Protein AF-A0A317UA06-F1 (afdb_monomer)

Mean predicted aligned error: 3.07 Å

Structure (mmCIF, N/CA/C/O backbone):
data_AF-A0A317UA06-F1
#
_entry.id   AF-A0A317UA06-F1
#
loop_
_atom_site.group_PDB
_atom_site.id
_atom_site.type_symbol
_atom_site.label_atom_id
_atom_site.label_alt_id
_atom_site.label_comp_id
_atom_site.label_asym_id
_atom_site.label_entity_id
_atom_site.label_seq_id
_atom_site.pdbx_PDB_ins_code
_atom_site.Cartn_x
_atom_site.Cartn_y
_atom_site.Cartn_z
_atom_site.occupancy
_atom_site.B_iso_or_equiv
_atom_site.auth_seq_id
_atom_site.auth_comp_id
_atom_site.auth_asym_id
_atom_site.auth_atom_id
_atom_site.pdbx_PDB_model_num
ATOM 1 N N . MET A 1 1 ? -3.083 9.592 5.251 1.00 94.88 1 MET A N 1
ATOM 2 C CA . MET A 1 1 ? -3.975 8.636 5.952 1.00 94.88 1 MET A CA 1
ATOM 3 C C . MET A 1 1 ? -3.256 8.038 7.152 1.00 94.88 1 MET A C 1
ATOM 5 O O . MET A 1 1 ? -2.045 7.870 7.099 1.00 94.88 1 MET A O 1
ATOM 9 N N . PHE A 1 2 ? -3.975 7.723 8.233 1.00 95.00 2 PHE A N 1
ATOM 10 C CA . PHE A 1 2 ? -3.375 7.242 9.485 1.00 95.00 2 PHE A CA 1
ATOM 11 C C . PHE A 1 2 ? -3.916 5.871 9.883 1.00 95.00 2 PHE A C 1
ATOM 13 O O . PHE A 1 2 ? -5.090 5.574 9.665 1.00 95.00 2 PHE A O 1
ATOM 20 N N . ARG A 1 3 ? -3.077 5.068 10.537 1.00 93.69 3 ARG A N 1
ATOM 21 C CA . ARG A 1 3 ? -3.501 3.879 11.287 1.00 93.69 3 ARG A CA 1
ATOM 22 C C . ARG A 1 3 ? -2.820 3.831 12.649 1.00 93.69 3 ARG A C 1
ATOM 24 O O . ARG A 1 3 ? -1.817 4.501 12.870 1.00 93.69 3 ARG A O 1
ATOM 31 N N . ILE A 1 4 ? -3.352 3.013 13.552 1.00 93.31 4 ILE A N 1
ATOM 32 C CA . ILE A 1 4 ? -2.720 2.745 14.846 1.00 93.31 4 ILE A CA 1
ATOM 33 C C . ILE A 1 4 ? -1.979 1.415 14.773 1.00 93.31 4 ILE A C 1
ATOM 35 O O . ILE A 1 4 ? -2.587 0.387 14.478 1.00 93.31 4 ILE A O 1
ATOM 39 N N . ARG A 1 5 ? -0.686 1.437 15.093 1.00 89.75 5 ARG A N 1
ATOM 40 C CA . ARG A 1 5 ? 0.157 0.250 15.250 1.00 89.75 5 ARG A CA 1
ATOM 41 C C . ARG A 1 5 ? 0.549 0.076 16.715 1.00 89.75 5 ARG A C 1
ATOM 43 O O . ARG A 1 5 ? 0.773 1.059 17.425 1.00 89.75 5 ARG A O 1
ATOM 50 N N . LYS A 1 6 ? 0.654 -1.172 17.175 1.00 89.31 6 LYS A N 1
ATOM 51 C CA . LYS A 1 6 ? 1.167 -1.495 18.513 1.00 89.31 6 LYS A CA 1
ATOM 52 C C . LYS A 1 6 ? 2.664 -1.782 18.453 1.00 89.31 6 LYS A C 1
ATOM 54 O O . LYS A 1 6 ? 3.082 -2.744 17.827 1.00 89.31 6 LYS A O 1
ATOM 59 N N . VAL A 1 7 ? 3.463 -0.995 19.169 1.00 86.12 7 VAL A N 1
ATOM 60 C CA . VAL A 1 7 ? 4.913 -1.200 19.315 1.00 86.12 7 VAL A CA 1
ATOM 61 C C . VAL A 1 7 ? 5.255 -1.176 20.799 1.00 86.12 7 VAL A C 1
ATOM 63 O O . VAL A 1 7 ? 4.923 -0.221 21.496 1.00 86.12 7 VAL A O 1
ATOM 66 N N . ASN A 1 8 ? 5.889 -2.233 21.318 1.00 87.50 8 ASN A N 1
ATOM 67 C CA . ASN A 1 8 ? 6.291 -2.332 22.732 1.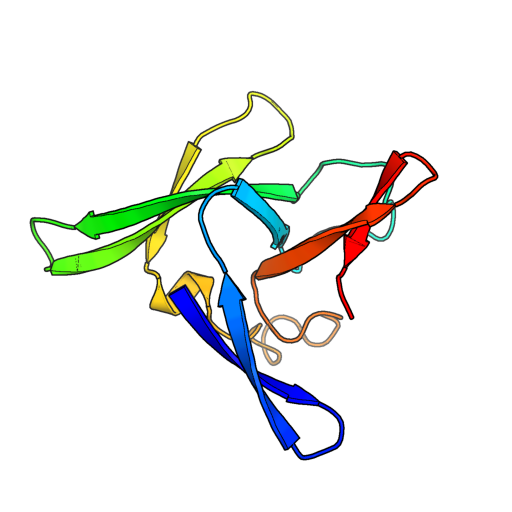00 87.50 8 ASN A CA 1
ATOM 68 C C . ASN A 1 8 ? 5.164 -1.973 23.726 1.00 87.50 8 ASN A C 1
ATOM 70 O O . ASN A 1 8 ? 5.367 -1.215 24.675 1.00 87.50 8 ASN A O 1
ATOM 74 N N . LYS A 1 9 ? 3.953 -2.507 23.489 1.00 88.25 9 LYS A N 1
ATOM 75 C CA . LYS A 1 9 ? 2.714 -2.242 24.258 1.00 88.25 9 LYS A C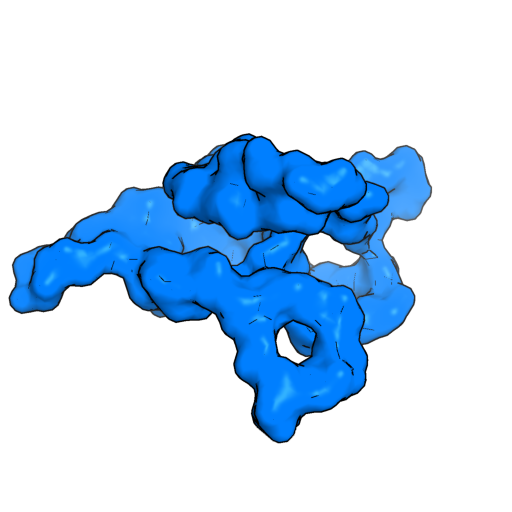A 1
ATOM 76 C C . LYS A 1 9 ? 2.201 -0.791 24.209 1.00 88.25 9 LYS A C 1
ATOM 78 O O . LYS A 1 9 ? 1.268 -0.462 24.936 1.00 88.25 9 LYS A O 1
ATOM 83 N N . LYS A 1 10 ? 2.756 0.064 23.349 1.00 90.44 10 LYS A N 1
ATOM 84 C CA . LYS A 1 10 ? 2.272 1.427 23.093 1.00 90.44 10 LYS A CA 1
ATOM 85 C C . LYS A 1 10 ? 1.572 1.500 21.740 1.00 90.44 10 LYS A C 1
ATOM 87 O O . LYS A 1 10 ? 1.980 0.836 20.792 1.00 90.44 10 LYS A O 1
ATOM 92 N N . ASN A 1 11 ? 0.536 2.329 21.659 1.00 93.31 11 ASN A N 1
ATOM 93 C CA . ASN A 1 11 ? -0.124 2.665 20.402 1.00 93.31 11 ASN A CA 1
ATOM 94 C C . ASN A 1 11 ? 0.608 3.845 19.761 1.00 93.31 11 ASN A C 1
ATOM 96 O O . ASN A 1 11 ? 0.782 4.880 20.404 1.00 93.31 11 ASN A O 1
ATOM 100 N N . ILE A 1 12 ? 1.017 3.687 18.508 1.00 92.69 12 ILE A N 1
ATOM 101 C CA . ILE A 1 12 ? 1.666 4.728 17.714 1.00 92.69 12 ILE A CA 1
ATOM 102 C C . ILE A 1 12 ? 0.784 5.002 16.499 1.00 92.69 12 ILE A C 1
ATOM 104 O O . ILE A 1 12 ? 0.300 4.067 15.858 1.00 92.69 12 ILE A O 1
ATOM 108 N N . ALA A 1 13 ? 0.559 6.281 16.204 1.00 94.06 13 ALA A N 1
ATOM 109 C CA . ALA A 1 13 ? -0.067 6.690 14.958 1.00 94.06 13 ALA A CA 1
ATOM 110 C C . ALA A 1 13 ? 0.975 6.626 13.837 1.00 94.06 13 ALA A C 1
ATOM 112 O O . ALA A 1 13 ? 1.982 7.329 13.877 1.00 94.06 13 ALA A O 1
ATOM 113 N N . GLU A 1 14 ? 0.734 5.767 12.856 1.00 94.31 14 GLU A N 1
ATOM 114 C CA . GLU A 1 14 ? 1.537 5.660 11.644 1.00 94.31 14 GLU A CA 1
ATOM 115 C C . GLU A 1 14 ? 0.829 6.421 10.524 1.00 94.31 14 GLU A C 1
ATOM 117 O O . GLU A 1 14 ? -0.331 6.140 10.208 1.00 94.31 14 GLU A O 1
ATOM 122 N N . GLU A 1 15 ? 1.526 7.392 9.942 1.00 96.00 15 GLU A N 1
ATOM 123 C CA . GLU A 1 15 ? 1.072 8.118 8.761 1.00 96.00 15 GLU A CA 1
ATOM 124 C C . GLU A 1 15 ? 1.567 7.414 7.494 1.00 96.00 15 GLU A C 1
ATOM 126 O O . GLU A 1 15 ? 2.753 7.113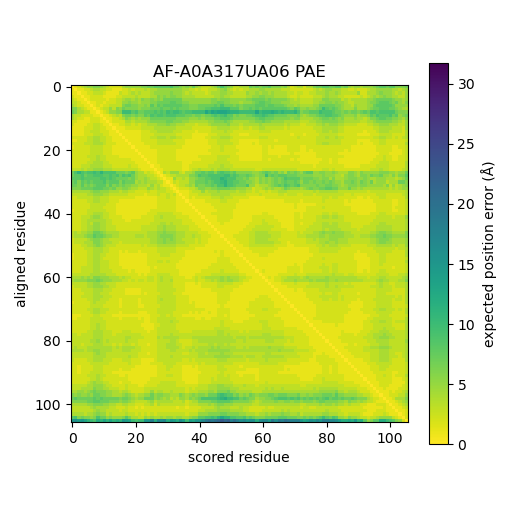 7.370 1.00 96.00 15 GLU A O 1
ATOM 131 N N . ILE A 1 16 ? 0.657 7.200 6.545 1.00 97.00 16 ILE A N 1
ATOM 132 C CA . ILE A 1 16 ? 0.966 6.827 5.164 1.00 97.00 16 ILE A CA 1
ATOM 133 C C . ILE A 1 16 ? 0.471 7.959 4.262 1.00 97.00 16 ILE A C 1
ATOM 135 O O . ILE A 1 16 ? -0.682 8.388 4.377 1.00 97.00 16 ILE A O 1
ATOM 139 N N . LYS A 1 17 ? 1.319 8.447 3.360 1.00 97.12 17 LYS A N 1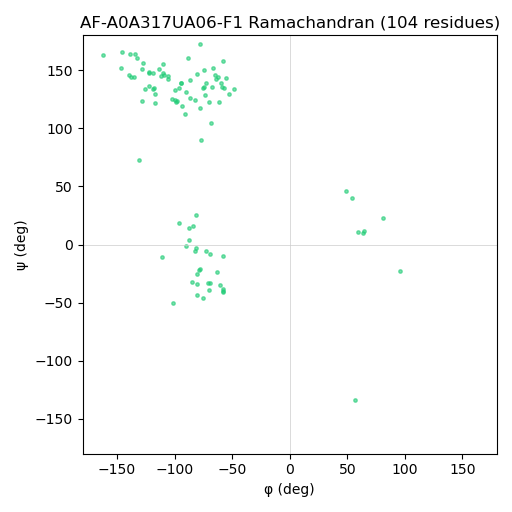
ATOM 140 C CA . LYS A 1 17 ? 1.040 9.619 2.521 1.00 97.12 17 LYS A CA 1
ATOM 141 C C . LYS A 1 17 ? 1.516 9.432 1.077 1.00 97.12 17 LYS A C 1
ATOM 143 O O . LYS A 1 17 ? 2.308 8.531 0.798 1.00 97.12 17 LYS A O 1
ATOM 148 N N . PRO A 1 18 ? 1.043 10.271 0.136 1.00 98.50 18 PRO A N 1
ATOM 149 C CA . PRO A 1 18 ? 1.559 10.289 -1.228 1.00 98.50 18 PRO A CA 1
ATOM 150 C C . PRO A 1 18 ? 3.088 10.341 -1.282 1.00 98.50 18 PRO A C 1
ATOM 152 O O . PRO A 1 18 ? 3.717 11.136 -0.586 1.00 98.50 18 PRO A O 1
ATOM 155 N N . GLY A 1 19 ? 3.678 9.499 -2.129 1.00 98.06 19 GLY A N 1
ATOM 156 C CA . GLY A 1 19 ? 5.124 9.337 -2.258 1.00 98.06 19 GLY A CA 1
ATOM 157 C C . GLY A 1 19 ? 5.713 8.184 -1.446 1.00 98.06 19 GLY A C 1
ATOM 158 O O . GLY A 1 19 ? 6.756 7.678 -1.852 1.00 98.06 19 GLY A O 1
ATOM 159 N N . ASP A 1 20 ? 5.046 7.724 -0.384 1.00 98.12 20 ASP A N 1
ATOM 160 C CA . ASP A 1 20 ? 5.521 6.573 0.385 1.00 98.12 20 ASP A CA 1
ATOM 161 C C . ASP A 1 20 ? 5.554 5.308 -0.479 1.00 98.12 20 ASP A C 1
ATOM 163 O O . ASP A 1 20 ? 4.675 5.078 -1.321 1.00 98.12 20 ASP A O 1
ATOM 167 N N . ILE A 1 21 ? 6.559 4.469 -0.232 1.00 98.12 21 ILE A N 1
ATOM 168 C CA . ILE A 1 21 ? 6.623 3.115 -0.775 1.00 98.12 21 ILE A CA 1
ATOM 169 C C . ILE A 1 21 ? 6.092 2.151 0.273 1.00 98.12 21 ILE A C 1
ATOM 171 O O . ILE A 1 21 ? 6.444 2.233 1.448 1.00 98.12 21 ILE A O 1
ATOM 175 N N . VAL A 1 22 ? 5.243 1.227 -0.159 1.00 98.06 22 VAL A N 1
ATOM 176 C CA . VAL A 1 22 ? 4.690 0.168 0.677 1.00 98.06 22 VAL A CA 1
ATOM 177 C C . VAL A 1 22 ? 4.885 -1.187 0.015 1.00 98.06 22 VAL A C 1
ATOM 179 O O . VAL A 1 22 ? 4.866 -1.308 -1.210 1.00 98.06 22 VAL A O 1
ATOM 182 N N . GLN A 1 23 ? 4.999 -2.225 0.829 1.00 97.88 23 GLN A N 1
ATOM 183 C CA . GLN A 1 23 ? 4.962 -3.611 0.381 1.00 97.88 23 GLN A CA 1
ATOM 184 C C . GLN A 1 23 ? 3.636 -4.264 0.751 1.00 97.88 23 GLN A C 1
ATOM 186 O O . GLN A 1 23 ? 3.091 -4.040 1.835 1.00 97.88 23 GLN A O 1
ATOM 191 N N . HIS A 1 24 ? 3.125 -5.106 -0.140 1.00 97.69 24 HIS A N 1
ATOM 192 C CA . HIS A 1 24 ? 2.007 -5.983 0.176 1.00 97.69 24 HIS A CA 1
ATOM 193 C C . HIS A 1 24 ? 2.495 -7.229 0.931 1.00 97.69 24 HIS A C 1
ATOM 195 O O . HIS A 1 24 ? 3.544 -7.769 0.599 1.00 97.69 24 HIS A O 1
ATOM 201 N N . PHE A 1 25 ? 1.691 -7.770 1.854 1.00 96.38 25 PHE A N 1
ATOM 202 C CA . PHE A 1 25 ? 2.057 -8.925 2.702 1.00 96.38 25 PHE A CA 1
ATOM 203 C C . PHE A 1 25 ? 2.446 -10.221 1.971 1.00 96.38 25 PHE A C 1
ATOM 205 O O . PHE A 1 25 ? 2.898 -11.170 2.604 1.00 96.38 25 PHE A O 1
ATOM 212 N N . LYS A 1 26 ? 2.235 -10.277 0.652 1.00 95.12 26 LYS A N 1
ATOM 213 C CA . LYS A 1 26 ? 2.640 -11.391 -0.219 1.00 95.12 26 LYS A CA 1
ATOM 214 C C . LYS A 1 26 ? 4.040 -11.224 -0.813 1.00 95.12 26 LYS A C 1
ATOM 216 O O . LYS A 1 26 ? 4.455 -12.090 -1.576 1.00 95.12 26 LYS A O 1
ATOM 221 N N . ARG A 1 27 ? 4.738 -10.123 -0.519 1.00 94.50 27 ARG A N 1
ATOM 222 C CA . ARG A 1 27 ? 6.111 -9.921 -0.975 1.00 94.50 27 ARG A CA 1
ATOM 223 C C . ARG A 1 27 ? 6.994 -11.057 -0.460 1.00 94.50 27 ARG A C 1
ATOM 225 O O . ARG A 1 27 ? 6.863 -11.479 0.688 1.00 94.50 27 ARG A O 1
ATOM 232 N N . THR A 1 28 ? 7.840 -11.574 -1.340 1.00 87.12 28 THR A N 1
ATOM 233 C CA . THR A 1 28 ? 8.761 -12.670 -1.036 1.00 87.12 28 THR A CA 1
ATOM 234 C C . THR A 1 28 ? 9.971 -12.158 -0.254 1.00 87.12 28 THR A C 1
ATOM 236 O O . THR A 1 28 ? 10.160 -10.953 -0.096 1.00 87.12 28 THR A O 1
ATOM 239 N N . ASP A 1 29 ? 10.813 -13.076 0.225 1.00 85.44 29 ASP A N 1
ATOM 240 C CA . ASP A 1 29 ? 12.048 -12.731 0.940 1.00 85.44 29 ASP A CA 1
ATOM 241 C C . ASP A 1 29 ? 13.154 -12.178 0.014 1.00 85.44 29 ASP A C 1
ATOM 243 O O . ASP A 1 29 ? 14.184 -11.701 0.496 1.00 85.44 29 ASP A O 1
ATOM 247 N N . ASP A 1 30 ? 12.941 -12.179 -1.308 1.00 87.44 30 ASP A N 1
ATOM 248 C CA . ASP A 1 30 ? 13.837 -11.513 -2.250 1.00 87.44 30 ASP A CA 1
ATOM 249 C C . ASP A 1 30 ? 13.605 -9.995 -2.244 1.00 87.44 30 ASP A C 1
ATOM 251 O O . ASP A 1 30 ? 12.818 -9.436 -3.010 1.00 87.44 30 ASP A O 1
ATOM 255 N N . MET A 1 31 ? 14.337 -9.308 -1.369 1.00 85.12 31 MET A N 1
ATOM 256 C CA . MET A 1 31 ? 14.268 -7.852 -1.225 1.00 85.12 31 MET A CA 1
ATOM 257 C C . MET A 1 31 ? 14.854 -7.081 -2.420 1.00 85.12 31 MET A C 1
ATOM 259 O O . MET A 1 31 ? 14.720 -5.856 -2.451 1.00 85.12 31 MET A O 1
ATOM 263 N N . GLN A 1 32 ? 15.500 -7.756 -3.382 1.00 84.00 32 GLN A N 1
ATOM 264 C CA . GLN A 1 32 ? 15.934 -7.127 -4.636 1.00 84.00 32 GLN A CA 1
ATOM 265 C C . GLN A 1 32 ? 14.783 -7.015 -5.638 1.00 84.00 32 GLN A C 1
ATOM 267 O O . GLN A 1 32 ? 14.794 -6.126 -6.488 1.00 84.00 32 GLN A O 1
ATOM 272 N N . ALA A 1 33 ? 13.772 -7.880 -5.529 1.00 89.56 33 ALA A N 1
ATOM 273 C CA . ALA A 1 33 ? 12.605 -7.817 -6.385 1.00 89.56 33 ALA A CA 1
ATOM 274 C C . ALA A 1 33 ? 11.679 -6.660 -5.974 1.00 89.56 33 ALA A C 1
ATOM 276 O O . ALA A 1 33 ? 11.327 -6.476 -4.801 1.00 89.56 33 ALA A O 1
ATOM 277 N N . ASN A 1 34 ? 11.222 -5.915 -6.984 1.00 93.44 34 ASN A N 1
ATOM 278 C CA . ASN A 1 34 ? 10.173 -4.909 -6.819 1.00 93.44 34 ASN A CA 1
ATOM 279 C C . ASN A 1 34 ? 8.762 -5.512 -6.818 1.00 93.44 34 ASN A C 1
ATOM 281 O O . ASN A 1 34 ? 7.783 -4.781 -6.667 1.00 93.44 34 ASN A O 1
ATOM 285 N N . GLU A 1 35 ? 8.625 -6.824 -7.022 1.00 96.19 35 GLU A N 1
ATOM 286 C CA . GLU A 1 35 ? 7.320 -7.477 -7.000 1.00 96.19 35 GLU A CA 1
ATOM 287 C C . GLU A 1 35 ? 6.626 -7.219 -5.655 1.00 96.19 35 GLU A C 1
ATOM 289 O O . GLU A 1 35 ? 7.244 -7.286 -4.592 1.00 96.19 35 GLU A O 1
ATOM 294 N N . TYR A 1 36 ? 5.337 -6.877 -5.706 1.00 97.31 36 TYR A N 1
ATOM 295 C CA . TYR A 1 36 ? 4.534 -6.474 -4.548 1.00 97.31 36 TYR A CA 1
ATOM 296 C C . TYR A 1 36 ? 4.959 -5.172 -3.846 1.00 97.31 36 TYR A C 1
ATOM 298 O O . TYR A 1 36 ? 4.404 -4.867 -2.785 1.00 97.31 36 TYR A O 1
ATOM 306 N N . LEU A 1 37 ? 5.856 -4.376 -4.436 1.00 97.94 37 LEU A N 1
ATOM 307 C CA . LEU A 1 37 ? 6.071 -2.984 -4.042 1.00 97.94 37 LEU A CA 1
ATOM 308 C C . LEU A 1 37 ? 5.120 -2.048 -4.774 1.00 97.94 37 LEU A C 1
ATOM 310 O O . LEU A 1 37 ? 4.849 -2.198 -5.970 1.00 97.94 37 LEU A O 1
ATOM 314 N N . TYR A 1 38 ? 4.653 -1.044 -4.044 1.00 98.56 38 TYR A N 1
ATOM 315 C CA . TYR A 1 38 ? 3.750 -0.035 -4.556 1.00 98.56 38 TYR A CA 1
ATOM 316 C C . TYR A 1 38 ? 4.109 1.349 -4.032 1.00 98.56 38 TYR A C 1
ATOM 318 O O . TYR A 1 38 ? 4.495 1.506 -2.877 1.00 98.56 38 TYR A O 1
ATOM 326 N N . ARG A 1 39 ? 3.901 2.367 -4.865 1.00 98.62 39 ARG A N 1
ATOM 327 C CA . ARG A 1 39 ? 3.990 3.777 -4.488 1.00 98.62 39 ARG A CA 1
ATOM 328 C C . ARG A 1 39 ? 2.599 4.342 -4.235 1.00 98.62 39 ARG A C 1
ATOM 330 O O . ARG A 1 39 ? 1.710 4.179 -5.071 1.00 98.62 39 ARG A O 1
ATOM 337 N N . ILE A 1 40 ? 2.412 5.061 -3.133 1.00 98.69 40 ILE A N 1
ATOM 338 C CA . ILE A 1 40 ? 1.174 5.806 -2.882 1.00 98.69 40 ILE A CA 1
ATOM 339 C C . ILE A 1 40 ? 1.136 7.041 -3.777 1.00 98.69 40 ILE A C 1
ATOM 341 O O . ILE A 1 40 ? 2.080 7.832 -3.799 1.00 98.69 40 ILE A O 1
ATOM 345 N N . ILE A 1 41 ? 0.035 7.217 -4.504 1.00 98.75 41 ILE A N 1
ATOM 346 C CA . ILE A 1 41 ? -0.164 8.349 -5.412 1.00 98.75 41 ILE A CA 1
ATOM 347 C C . ILE A 1 41 ? -1.069 9.394 -4.769 1.00 98.75 41 ILE A C 1
ATOM 349 O O . ILE A 1 41 ? -0.713 10.568 -4.739 1.00 98.75 41 ILE A O 1
ATOM 353 N N . ALA A 1 42 ? -2.226 8.981 -4.249 1.00 98.44 42 ALA A N 1
ATOM 354 C CA . ALA A 1 42 ? -3.208 9.898 -3.682 1.00 98.44 42 ALA A CA 1
ATOM 355 C C . ALA A 1 42 ? -4.217 9.189 -2.773 1.00 98.44 42 ALA A C 1
ATOM 357 O O . ALA A 1 42 ? -4.416 7.975 -2.845 1.00 98.44 42 ALA A O 1
ATOM 358 N N . GLU A 1 43 ? -4.908 9.989 -1.969 1.00 98.19 43 GLU A N 1
ATOM 359 C CA . GLU A 1 43 ? -6.196 9.633 -1.380 1.00 98.19 43 GLU A CA 1
ATOM 360 C C . GLU A 1 43 ? -7.302 10.187 -2.283 1.00 98.19 43 GLU A C 1
ATOM 362 O O . GLU A 1 43 ? -7.195 11.300 -2.797 1.00 98.19 43 GLU A O 1
ATOM 367 N N . ALA A 1 44 ? -8.359 9.412 -2.491 1.00 98.00 44 ALA A N 1
ATOM 368 C CA . ALA A 1 44 ? -9.497 9.805 -3.311 1.00 98.00 44 ALA A CA 1
ATOM 369 C C . ALA A 1 44 ? -10.807 9.507 -2.580 1.00 98.00 44 ALA A C 1
ATOM 371 O O . ALA A 1 44 ? -10.848 8.696 -1.656 1.00 98.00 44 ALA A O 1
ATOM 372 N N . LYS A 1 45 ? -11.892 10.152 -3.005 1.00 98.19 45 LYS A N 1
ATOM 373 C CA . LYS A 1 45 ? -13.247 9.848 -2.543 1.00 98.19 45 LYS A CA 1
ATOM 374 C C . LYS A 1 45 ? -14.061 9.359 -3.732 1.00 98.19 45 LYS A C 1
ATOM 376 O O . LYS A 1 45 ? -14.169 10.069 -4.727 1.00 98.19 45 LYS A O 1
ATOM 381 N N . HIS A 1 46 ? -14.599 8.151 -3.631 1.00 97.94 46 HIS A N 1
ATOM 382 C CA . HIS A 1 46 ? -15.450 7.570 -4.658 1.00 97.94 46 HIS A CA 1
ATOM 383 C C . HIS A 1 46 ? -16.788 8.315 -4.686 1.00 97.94 46 HIS A C 1
ATOM 385 O O . HIS A 1 46 ? -17.462 8.418 -3.661 1.00 97.94 46 HIS A O 1
ATOM 391 N N . THR A 1 47 ? -17.162 8.885 -5.827 1.00 97.31 47 THR A N 1
ATOM 392 C CA . THR A 1 47 ? -18.283 9.832 -5.930 1.00 97.31 47 THR A CA 1
ATOM 393 C C . THR A 1 47 ? -19.647 9.183 -5.707 1.00 97.31 47 THR A C 1
ATOM 395 O O . THR A 1 47 ? -20.533 9.792 -5.117 1.00 97.31 47 THR A O 1
ATOM 398 N N . GLU A 1 48 ? -19.799 7.928 -6.111 1.00 97.44 48 GLU A N 1
ATOM 399 C CA . GLU A 1 48 ? -21.059 7.192 -6.111 1.00 97.44 48 GLU A CA 1
ATOM 400 C C . GLU A 1 48 ? -21.342 6.549 -4.750 1.00 97.44 48 GLU A C 1
ATOM 402 O O . GLU A 1 48 ? -22.495 6.431 -4.346 1.00 97.44 48 GLU A O 1
ATOM 407 N N . THR A 1 49 ? -20.294 6.150 -4.023 1.00 97.50 49 THR A N 1
ATOM 408 C CA . THR A 1 49 ? -20.416 5.447 -2.727 1.00 97.50 49 THR A CA 1
ATOM 409 C C . THR A 1 49 ? -19.970 6.296 -1.542 1.00 97.50 49 THR A C 1
ATOM 411 O O . THR A 1 49 ? -20.218 5.930 -0.398 1.00 97.50 49 THR A O 1
ATOM 414 N N . ASN A 1 50 ? -19.328 7.440 -1.793 1.00 96.88 50 ASN A N 1
ATOM 415 C CA . ASN A 1 50 ? -18.644 8.271 -0.802 1.00 96.88 50 ASN A CA 1
ATOM 416 C C . ASN A 1 50 ? -17.502 7.574 -0.041 1.00 96.88 50 ASN A C 1
ATOM 418 O O . ASN A 1 50 ? -16.989 8.143 0.925 1.00 96.88 50 ASN A O 1
ATOM 422 N N . GLU A 1 51 ? -17.070 6.387 -0.470 1.00 97.94 51 GLU A N 1
ATOM 423 C CA . GLU A 1 51 ? -15.983 5.656 0.177 1.00 97.94 51 GLU A CA 1
ATOM 424 C C . GLU A 1 51 ? -14.626 6.308 -0.096 1.00 97.94 51 GLU A C 1
ATOM 426 O O . GLU A 1 51 ? -14.322 6.736 -1.212 1.00 97.94 51 GLU A O 1
ATOM 431 N N . TYR A 1 52 ? -13.780 6.359 0.930 1.00 98.19 52 TYR A N 1
ATOM 432 C CA . TYR A 1 52 ? -12.392 6.768 0.760 1.00 98.19 52 TYR A CA 1
ATOM 433 C C . TYR A 1 52 ? -11.590 5.653 0.099 1.00 98.19 52 TYR A C 1
ATOM 435 O O . TYR A 1 52 ? -11.668 4.487 0.491 1.00 98.19 52 TYR A O 1
ATOM 443 N N . MET A 1 53 ? -10.777 6.033 -0.876 1.00 98.50 53 MET A N 1
ATOM 444 C CA . MET A 1 53 ? -9.953 5.156 -1.690 1.00 98.50 53 MET A CA 1
ATOM 445 C C . MET A 1 53 ? -8.489 5.563 -1.565 1.00 98.50 53 MET A C 1
ATOM 447 O O . MET A 1 53 ? -8.158 6.742 -1.439 1.00 98.50 53 MET A O 1
ATOM 451 N N . VAL A 1 54 ? -7.605 4.579 -1.658 1.00 98.69 54 VAL A N 1
ATOM 452 C CA . VAL A 1 54 ? -6.172 4.787 -1.851 1.00 98.69 54 VAL A CA 1
ATOM 453 C C . VAL A 1 54 ? -5.863 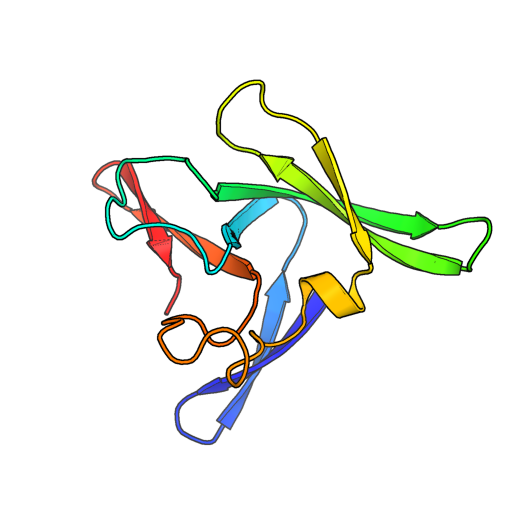4.521 -3.311 1.00 98.69 54 VAL A C 1
ATOM 455 O O . VAL A 1 54 ? -6.175 3.440 -3.813 1.00 98.69 54 VAL A O 1
ATOM 458 N N . VAL A 1 55 ? -5.244 5.494 -3.974 1.00 98.75 55 VAL A N 1
ATOM 459 C CA . VAL A 1 55 ? -4.701 5.357 -5.325 1.00 98.75 55 VAL A CA 1
ATOM 460 C C . VAL A 1 55 ? -3.209 5.083 -5.206 1.00 98.75 55 VAL A C 1
ATOM 462 O O . VAL A 1 55 ? -2.476 5.850 -4.576 1.00 98.75 55 VAL A O 1
ATOM 465 N N . TYR A 1 56 ? -2.752 3.979 -5.786 1.00 98.75 56 TYR A N 1
ATOM 466 C CA . TYR A 1 56 ? -1.378 3.503 -5.655 1.00 98.75 56 TYR A CA 1
ATOM 467 C C . TYR A 1 56 ? -0.914 2.807 -6.936 1.00 98.75 56 TYR A C 1
ATOM 469 O O . TYR A 1 56 ? -1.723 2.265 -7.685 1.00 98.75 56 TYR A O 1
ATOM 477 N N . GLN A 1 57 ? 0.387 2.828 -7.200 1.00 98.81 57 GLN A N 1
ATOM 478 C CA . GLN A 1 57 ? 0.989 2.321 -8.431 1.00 98.81 57 GLN A CA 1
ATOM 479 C C . GLN A 1 57 ? 1.935 1.165 -8.126 1.00 98.81 57 GLN A C 1
ATOM 481 O O . GLN A 1 57 ? 2.732 1.271 -7.198 1.00 98.81 57 GLN A O 1
ATOM 486 N N . ALA A 1 58 ? 1.870 0.074 -8.891 1.00 98.44 58 ALA A N 1
ATOM 487 C CA . ALA A 1 58 ? 2.869 -0.990 -8.803 1.00 98.44 58 ALA A CA 1
ATOM 488 C C . ALA A 1 58 ? 4.252 -0.475 -9.218 1.00 98.44 58 ALA A C 1
ATOM 490 O O . ALA A 1 58 ? 4.373 0.299 -10.161 1.00 98.44 58 ALA A O 1
ATOM 491 N N . MET A 1 59 ? 5.304 -0.938 -8.545 1.00 97.69 59 MET A N 1
ATOM 492 C CA . MET A 1 59 ? 6.700 -0.636 -8.900 1.00 97.69 59 MET A CA 1
ATOM 493 C C . MET A 1 59 ? 7.350 -1.734 -9.756 1.00 97.69 59 MET A C 1
ATOM 495 O O . MET A 1 59 ? 8.574 -1.850 -9.821 1.00 97.69 59 MET A O 1
ATOM 499 N N . TYR A 1 60 ? 6.524 -2.571 -10.376 1.00 96.25 60 TYR A N 1
ATOM 500 C CA . TYR A 1 60 ? 6.917 -3.747 -11.138 1.00 96.25 60 TYR A CA 1
ATOM 501 C C . TYR A 1 60 ? 5.960 -3.958 -12.316 1.00 96.25 60 TYR A C 1
ATOM 503 O O . TYR A 1 60 ? 4.874 -3.369 -12.360 1.00 96.25 60 TYR A O 1
ATOM 511 N N . GLY A 1 61 ? 6.360 -4.814 -13.261 1.00 95.81 61 GLY A N 1
ATOM 512 C CA . GLY A 1 61 ? 5.614 -5.029 -14.502 1.00 95.81 61 GLY A CA 1
ATOM 513 C C . GLY A 1 61 ? 5.423 -3.716 -15.267 1.00 95.81 61 GLY A C 1
ATOM 514 O O . GLY A 1 61 ? 6.353 -2.919 -15.365 1.00 95.81 61 GLY A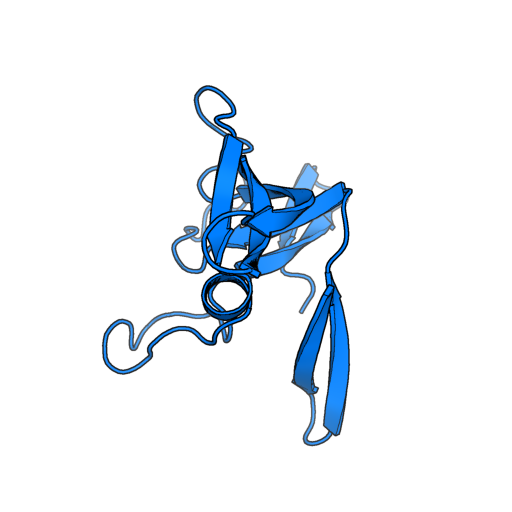 O 1
ATOM 515 N N . ASP A 1 62 ? 4.200 -3.465 -15.734 1.00 97.81 62 ASP A N 1
ATOM 516 C CA . ASP A 1 62 ? 3.845 -2.276 -16.524 1.00 97.81 62 ASP A CA 1
ATOM 517 C C . ASP A 1 62 ? 3.527 -1.030 -15.672 1.00 97.81 62 ASP A C 1
ATOM 519 O O . ASP A 1 62 ? 2.921 -0.077 -16.157 1.00 97.81 62 ASP A O 1
ATOM 523 N N . PHE A 1 63 ? 3.895 -1.024 -14.383 1.00 97.38 63 PHE A N 1
ATOM 524 C CA . PHE A 1 63 ? 3.645 0.093 -13.458 1.00 97.38 63 PHE A CA 1
ATOM 525 C C . PHE A 1 63 ? 2.168 0.519 -13.390 1.00 97.38 63 PHE A C 1
ATOM 527 O O . PHE A 1 63 ? 1.828 1.705 -13.327 1.00 97.38 63 PHE A O 1
ATOM 534 N N . GLN A 1 64 ? 1.273 -0.470 -13.399 1.00 98.50 64 GLN A N 1
ATOM 535 C CA . GLN A 1 64 ? -0.170 -0.262 -13.355 1.00 98.50 64 GLN A CA 1
ATOM 536 C C . GLN A 1 64 ? -0.600 0.492 -12.085 1.00 98.50 64 GLN A C 1
ATOM 538 O O . GLN A 1 64 ? -0.137 0.203 -10.977 1.00 98.50 64 GLN A O 1
ATOM 543 N N . THR A 1 65 ? -1.542 1.421 -12.248 1.00 98.69 65 THR A N 1
ATOM 544 C CA . THR A 1 65 ? -2.186 2.148 -11.145 1.00 98.69 65 THR A CA 1
ATOM 545 C C . THR A 1 65 ? -3.493 1.475 -10.741 1.00 98.69 65 THR A C 1
ATOM 547 O O . THR A 1 65 ? -4.280 1.057 -11.593 1.00 98.69 65 THR A O 1
ATOM 550 N N . TYR A 1 66 ? -3.730 1.409 -9.434 1.00 98.69 66 TYR A N 1
ATOM 551 C CA . TYR A 1 66 ? -4.884 0.785 -8.800 1.00 98.69 66 TYR A CA 1
ATOM 552 C C . TYR A 1 66 ? -5.568 1.751 -7.834 1.00 98.69 66 TYR A C 1
ATOM 554 O O . TYR A 1 66 ? -4.939 2.655 -7.280 1.00 98.69 66 TYR A O 1
ATOM 562 N N . ALA A 1 67 ? -6.851 1.505 -7.583 1.00 98.44 67 ALA A N 1
ATOM 563 C CA . ALA A 1 67 ? -7.610 2.122 -6.505 1.00 98.44 67 ALA A CA 1
ATOM 564 C C . ALA A 1 67 ? -8.183 1.025 -5.601 1.00 98.44 67 ALA A C 1
ATOM 566 O O . ALA A 1 67 ? -8.693 0.015 -6.088 1.00 98.44 67 ALA A O 1
ATOM 567 N N . ARG A 1 68 ? -8.099 1.204 -4.280 1.00 98.31 68 ARG A N 1
ATOM 568 C CA . ARG A 1 68 ? -8.632 0.250 -3.293 1.00 98.31 68 ARG A CA 1
ATOM 569 C C . ARG A 1 68 ? -9.332 0.990 -2.155 1.00 98.31 68 ARG A C 1
ATOM 571 O O . ARG A 1 68 ? -8.807 2.022 -1.739 1.00 98.31 68 ARG A O 1
ATOM 578 N N . PRO A 1 69 ? -10.438 0.461 -1.595 1.00 98.38 69 PRO A N 1
ATOM 579 C CA . PRO A 1 69 ? -11.054 1.039 -0.405 1.00 98.38 69 PRO A CA 1
ATOM 580 C C . PRO A 1 69 ? -10.035 1.213 0.720 1.00 98.38 69 PRO A C 1
ATOM 582 O O . PRO A 1 69 ? -9.315 0.272 1.068 1.00 98.38 69 PRO A O 1
ATOM 585 N N . MET A 1 70 ? -9.978 2.410 1.302 1.00 98.31 70 MET A N 1
ATOM 586 C CA . MET A 1 70 ? -8.990 2.785 2.314 1.00 98.31 70 MET A CA 1
ATOM 587 C C . MET A 1 70 ? -9.050 1.863 3.532 1.00 98.31 70 MET A C 1
ATOM 589 O O . MET A 1 70 ? -8.012 1.403 4.003 1.00 98.31 70 MET A O 1
ATOM 593 N N . ALA A 1 71 ? -10.254 1.499 3.980 1.00 97.00 71 ALA A N 1
ATOM 594 C CA . ALA A 1 71 ? -10.442 0.551 5.075 1.00 97.00 71 ALA A CA 1
ATOM 595 C C . ALA A 1 71 ? -9.794 -0.817 4.782 1.00 97.00 71 ALA A C 1
ATOM 597 O O . ALA A 1 71 ? -9.151 -1.398 5.651 1.00 97.00 71 ALA A O 1
ATOM 598 N N . MET A 1 72 ? -9.894 -1.310 3.542 1.00 97.19 72 MET A N 1
ATOM 599 C CA . MET A 1 72 ? -9.261 -2.565 3.117 1.00 97.19 72 MET A CA 1
ATOM 600 C C . MET A 1 72 ? -7.768 -2.426 2.828 1.00 97.19 72 MET A C 1
ATOM 602 O O . MET A 1 72 ? -7.067 -3.432 2.757 1.00 97.19 72 MET A O 1
ATOM 606 N N . PHE A 1 73 ? -7.288 -1.221 2.543 1.00 98.12 73 PHE A N 1
ATOM 607 C CA . PHE A 1 73 ? -5.870 -0.951 2.347 1.00 98.12 73 PHE A CA 1
ATOM 608 C C . PHE A 1 73 ? -5.143 -0.936 3.698 1.00 98.12 73 PHE A C 1
ATOM 610 O O . PHE A 1 73 ? -4.124 -1.599 3.869 1.00 98.12 73 PHE A O 1
ATOM 617 N N . LEU A 1 74 ? -5.723 -0.254 4.687 1.00 97.12 74 LEU A N 1
ATOM 618 C CA . LEU A 1 74 ? -5.168 -0.108 6.034 1.00 97.12 74 LEU A CA 1
ATOM 619 C C . LEU A 1 74 ? -5.450 -1.305 6.957 1.00 97.12 74 LEU A C 1
ATOM 621 O O . LEU A 1 74 ? -4.952 -1.329 8.080 1.00 97.12 74 LEU A O 1
ATOM 625 N N . SER A 1 75 ? -6.240 -2.290 6.517 1.00 97.00 75 SER A N 1
ATOM 626 C CA . SER A 1 75 ? -6.650 -3.421 7.356 1.00 97.00 75 SER A CA 1
ATOM 627 C C . SER A 1 75 ? -5.484 -4.346 7.739 1.00 97.00 75 SER A C 1
ATOM 629 O O . SER A 1 75 ? -4.561 -4.526 6.927 1.00 97.00 75 SER A O 1
ATOM 631 N N . PRO A 1 76 ? -5.569 -5.028 8.898 1.00 97.12 76 PRO A N 1
ATOM 632 C CA . PRO A 1 76 ? -4.673 -6.131 9.227 1.00 97.12 76 PRO A CA 1
ATOM 633 C C . PRO A 1 76 ? -4.740 -7.248 8.174 1.00 97.12 76 PRO A C 1
ATOM 635 O O . PRO A 1 76 ? -5.716 -7.379 7.422 1.00 97.12 76 PRO A O 1
ATOM 638 N N . VAL A 1 77 ? -3.691 -8.063 8.107 1.00 96.94 77 VAL A N 1
ATOM 639 C CA . VAL A 1 77 ? -3.744 -9.328 7.373 1.00 96.94 77 VAL A CA 1
ATOM 640 C C . VAL A 1 77 ? -4.709 -10.263 8.095 1.00 96.94 77 VAL A C 1
ATOM 642 O O . VAL A 1 77 ? -4.673 -10.396 9.314 1.00 96.94 77 VAL A O 1
ATOM 645 N N . ASP A 1 78 ? -5.566 -10.921 7.326 1.00 96.94 78 ASP A N 1
ATOM 646 C CA . ASP A 1 78 ? -6.412 -12.004 7.816 1.00 96.94 78 ASP A CA 1
ATOM 647 C C . ASP A 1 78 ? -5.528 -13.214 8.159 1.00 96.94 78 ASP A C 1
ATOM 649 O O . ASP A 1 78 ? -5.009 -13.876 7.257 1.00 96.94 78 ASP A O 1
ATOM 653 N N . LYS A 1 79 ? -5.305 -13.450 9.455 1.00 96.25 79 LYS A N 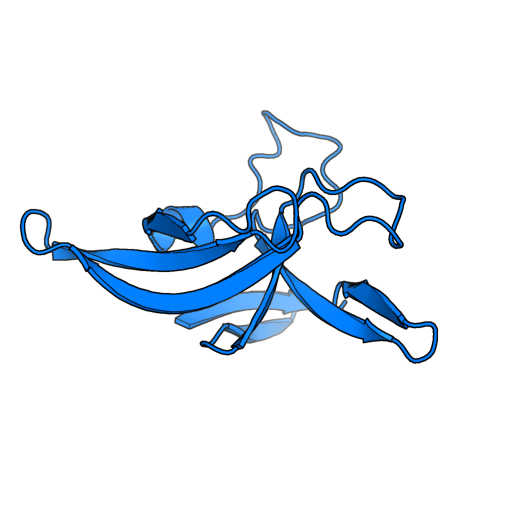1
ATOM 654 C CA . LYS A 1 79 ? -4.428 -14.519 9.954 1.00 96.25 79 LYS A CA 1
ATOM 655 C C . LYS A 1 79 ? -5.076 -15.897 9.914 1.00 96.25 79 LYS A C 1
ATOM 657 O O . LYS A 1 79 ? -4.345 -16.877 9.856 1.00 96.25 79 LYS A O 1
ATOM 662 N N . ASP A 1 80 ? -6.402 -15.982 9.867 1.00 97.44 80 ASP A N 1
ATOM 663 C CA . ASP A 1 80 ? -7.084 -17.266 9.690 1.00 97.44 80 ASP A CA 1
ATOM 664 C C . ASP A 1 80 ? -6.851 -17.779 8.265 1.00 97.44 80 ASP A C 1
ATOM 666 O O . ASP A 1 80 ? -6.589 -18.961 8.042 1.00 97.44 80 ASP A O 1
ATOM 670 N N . LYS A 1 81 ? -6.874 -16.866 7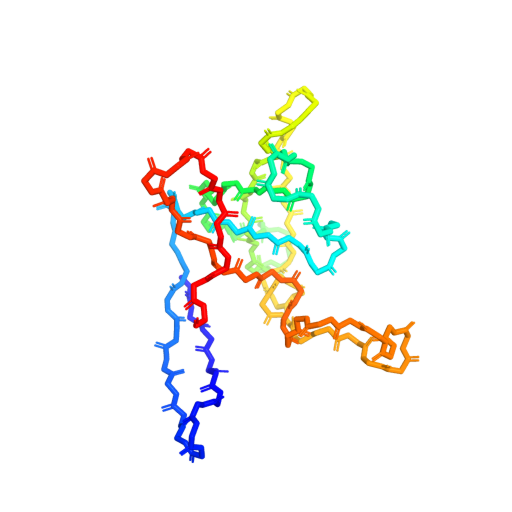.285 1.00 97.00 81 LYS A N 1
ATOM 671 C CA . LYS A 1 81 ? -6.581 -17.187 5.884 1.00 97.00 81 LYS A CA 1
ATOM 672 C C . LYS A 1 81 ? -5.085 -17.283 5.573 1.00 97.00 81 LYS A C 1
ATOM 674 O O . LYS A 1 81 ? -4.697 -18.047 4.690 1.00 97.00 81 LYS A O 1
ATOM 679 N N . TYR A 1 82 ? -4.259 -16.475 6.233 1.00 96.56 82 TYR A N 1
ATOM 680 C CA . TYR A 1 82 ? -2.814 -16.395 6.003 1.00 96.56 82 TYR A CA 1
ATOM 681 C C . TYR A 1 82 ? -2.052 -16.489 7.335 1.00 96.56 82 TYR A C 1
ATOM 683 O O . TYR A 1 82 ? -1.507 -15.479 7.800 1.00 96.56 82 TYR A O 1
ATOM 691 N N . PRO A 1 83 ? -2.005 -17.682 7.953 1.00 95.94 83 PRO A N 1
ATOM 692 C CA . PRO A 1 83 ? -1.393 -17.870 9.270 1.00 95.94 83 PRO A CA 1
ATOM 693 C C . PRO A 1 83 ? 0.097 -17.513 9.280 1.00 95.94 83 PRO A C 1
ATOM 695 O O . PRO A 1 83 ? 0.577 -16.899 10.230 1.00 95.94 83 PRO A O 1
ATOM 698 N N . ASP A 1 84 ? 0.799 -17.786 8.179 1.00 94.62 84 ASP A N 1
ATOM 699 C CA . ASP A 1 84 ? 2.246 -17.565 8.054 1.00 94.62 84 ASP A CA 1
ATOM 700 C C . ASP A 1 84 ? 2.623 -16.153 7.578 1.00 94.62 84 ASP A C 1
ATOM 702 O O . ASP A 1 84 ? 3.795 -15.858 7.334 1.00 94.62 84 ASP A O 1
ATOM 706 N N . ALA A 1 85 ? 1.649 -15.252 7.403 1.00 94.62 85 ALA A N 1
ATOM 707 C CA . ALA A 1 85 ? 1.952 -13.892 6.978 1.00 94.62 85 ALA A CA 1
ATOM 708 C C . ALA A 1 85 ? 2.845 -13.199 8.021 1.00 94.62 85 ALA A C 1
ATOM 710 O O . ALA A 1 85 ? 2.448 -13.045 9.174 1.00 94.62 85 ALA A O 1
ATOM 711 N N . LYS A 1 86 ? 4.027 -12.724 7.615 1.00 92.69 86 LYS A N 1
ATOM 712 C CA . LYS A 1 86 ? 4.966 -12.030 8.519 1.00 92.69 86 LYS A CA 1
ATOM 713 C C . LYS A 1 86 ? 4.473 -10.632 8.917 1.00 92.69 86 LYS A C 1
ATOM 715 O O . LYS A 1 86 ? 4.699 -10.194 10.038 1.00 92.69 86 LYS A O 1
ATOM 720 N N . GLN A 1 87 ? 3.769 -9.956 8.008 1.00 93.94 87 GLN A N 1
ATOM 721 C CA . GLN A 1 87 ? 3.235 -8.607 8.219 1.00 93.94 87 GLN A CA 1
ATOM 722 C C . GLN A 1 87 ? 2.022 -8.595 9.156 1.00 93.94 87 GLN A C 1
ATOM 724 O O . GLN A 1 87 ? 1.230 -9.544 9.185 1.00 93.94 87 GLN A O 1
ATOM 729 N N . GLU A 1 88 ? 1.836 -7.493 9.883 1.00 94.62 88 GLU A N 1
ATOM 730 C CA . GLU A 1 88 ? 0.619 -7.237 10.663 1.00 94.62 88 GLU A CA 1
ATOM 731 C C . GLU A 1 88 ? -0.486 -6.707 9.747 1.00 94.62 88 GLU A C 1
ATOM 733 O O . GLU A 1 88 ? -1.626 -7.171 9.804 1.00 94.62 88 GLU A O 1
ATOM 738 N N . PHE A 1 89 ? -0.134 -5.788 8.847 1.00 96.56 89 PHE A N 1
ATOM 739 C CA . PHE A 1 89 ? -1.065 -5.143 7.927 1.00 96.56 89 PHE A CA 1
ATOM 740 C C . PHE A 1 89 ? -0.869 -5.570 6.478 1.00 96.56 89 PHE A C 1
ATOM 742 O O . PHE A 1 89 ? 0.217 -5.976 6.061 1.00 96.56 89 PHE A O 1
ATOM 749 N N . ARG A 1 90 ? -1.938 -5.450 5.677 1.00 97.06 90 ARG A N 1
ATOM 750 C CA . ARG A 1 90 ? -1.902 -5.827 4.254 1.00 97.06 90 ARG A CA 1
ATOM 751 C C . ARG A 1 90 ? -0.840 -5.074 3.468 1.00 97.06 90 ARG A C 1
ATOM 753 O O . ARG A 1 90 ? -0.218 -5.679 2.600 1.00 97.06 90 ARG A O 1
ATOM 760 N N . PHE A 1 91 ? -0.665 -3.793 3.779 1.00 97.56 91 PHE A N 1
ATOM 761 C CA . PHE A 1 91 ? 0.368 -2.931 3.224 1.00 97.56 91 PHE A CA 1
ATOM 762 C C . PHE A 1 91 ? 1.167 -2.300 4.358 1.00 97.56 91 PHE A C 1
ATOM 764 O O . PHE A 1 91 ? 0.579 -1.810 5.321 1.00 97.56 91 PHE A O 1
ATOM 771 N N . GLU A 1 92 ? 2.491 -2.305 4.267 1.00 96.81 92 GLU A N 1
ATOM 772 C CA . GLU A 1 92 ? 3.377 -1.718 5.280 1.00 96.81 92 GLU A CA 1
ATOM 773 C C . GLU A 1 92 ? 4.474 -0.895 4.608 1.00 96.81 92 GLU A C 1
ATOM 775 O O . GLU A 1 92 ? 4.913 -1.255 3.516 1.00 96.81 92 GLU A O 1
ATOM 780 N N . LYS A 1 93 ? 4.873 0.227 5.223 1.00 96.75 93 LYS A N 1
ATOM 781 C CA . LYS A 1 93 ? 5.853 1.152 4.644 1.00 96.75 93 LYS A CA 1
ATOM 782 C C . LYS A 1 93 ? 7.227 0.506 4.499 1.00 96.75 93 LYS A C 1
ATOM 784 O O . LYS A 1 93 ? 7.649 -0.306 5.327 1.00 96.75 93 LYS A O 1
ATOM 789 N N . CYS A 1 94 ? 7.914 0.909 3.439 1.00 96.56 94 CYS A N 1
ATOM 790 C CA . CYS A 1 94 ? 9.292 0.560 3.167 1.00 96.56 94 CYS A CA 1
ATOM 791 C C . CYS A 1 94 ? 10.173 1.806 3.126 1.00 96.56 94 CYS A C 1
ATOM 793 O O . CYS A 1 94 ? 9.768 2.865 2.650 1.00 96.56 94 CYS A O 1
ATOM 795 N N . GLN A 1 95 ? 11.416 1.626 3.548 1.00 95.56 95 GLN A N 1
ATOM 796 C CA . GLN A 1 95 ? 12.501 2.584 3.415 1.00 95.56 95 GLN A CA 1
ATOM 797 C C . GLN A 1 95 ? 13.526 2.078 2.402 1.00 95.56 95 GLN A C 1
ATOM 799 O O . GLN A 1 95 ? 13.738 0.870 2.265 1.00 95.56 95 GLN A O 1
ATOM 804 N N . PHE A 1 96 ? 14.154 3.006 1.686 1.00 94.56 96 PHE A N 1
ATOM 805 C CA . PHE A 1 96 ? 15.234 2.674 0.769 1.00 94.56 96 PHE A CA 1
ATOM 806 C C . PHE A 1 96 ? 16.538 2.541 1.551 1.00 94.56 96 PHE A C 1
ATOM 808 O O . PHE A 1 96 ? 16.930 3.456 2.275 1.00 94.56 96 PHE A O 1
ATOM 815 N N . SER A 1 97 ? 17.194 1.396 1.429 1.00 93.25 97 SER A N 1
ATOM 816 C CA . SER A 1 97 ? 18.464 1.114 2.081 1.00 93.25 97 SER A CA 1
ATOM 817 C C . SER A 1 97 ? 19.651 1.554 1.222 1.00 93.25 97 SER A C 1
ATOM 819 O O . SER A 1 97 ? 19.556 1.707 0.004 1.00 93.25 97 SER A O 1
ATOM 821 N N . ASN A 1 98 ? 20.813 1.713 1.861 1.00 92.12 98 ASN A N 1
ATOM 822 C CA . ASN A 1 98 ? 22.048 2.127 1.186 1.00 92.12 98 ASN A CA 1
ATOM 823 C C . ASN A 1 98 ? 22.542 1.114 0.138 1.00 92.12 98 ASN A C 1
ATOM 825 O O . ASN A 1 98 ? 23.264 1.487 -0.779 1.00 92.12 98 ASN A O 1
ATOM 829 N N . ASP A 1 99 ? 22.161 -0.159 0.265 1.00 90.31 99 ASP A N 1
ATOM 830 C CA . ASP A 1 99 ? 22.455 -1.226 -0.697 1.00 90.31 99 ASP A CA 1
ATOM 831 C C . ASP A 1 99 ? 21.406 -1.334 -1.820 1.00 90.31 99 ASP A C 1
ATOM 833 O O . ASP A 1 99 ? 21.386 -2.318 -2.557 1.00 90.31 99 ASP A O 1
ATOM 837 N N . GLY A 1 100 ? 20.550 -0.319 -1.970 1.00 89.12 100 GLY A N 1
ATOM 838 C CA . GLY A 1 100 ? 19.644 -0.182 -3.106 1.00 89.12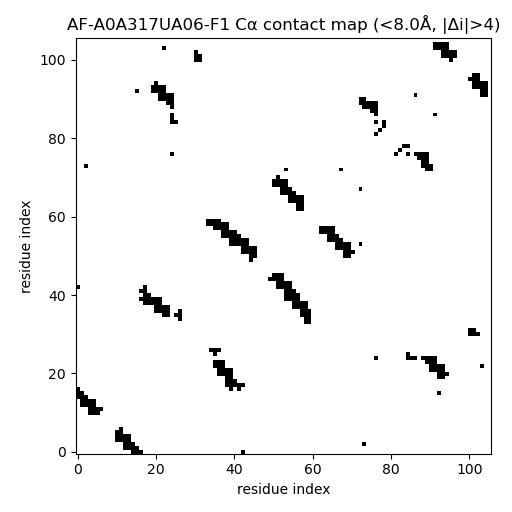 100 GLY A CA 1
ATOM 839 C C . GLY A 1 100 ? 18.364 -1.012 -3.012 1.00 89.12 100 GLY A C 1
ATOM 840 O O . GLY A 1 100 ? 17.771 -1.318 -4.045 1.00 89.12 100 GLY A O 1
ATOM 841 N N . LYS A 1 101 ? 17.939 -1.401 -1.803 1.00 92.56 101 LYS A N 1
ATOM 842 C CA . LYS A 1 101 ? 16.769 -2.263 -1.580 1.00 92.56 101 LYS A CA 1
ATOM 843 C C . LYS A 1 101 ? 15.662 -1.505 -0.861 1.00 92.56 101 LYS A C 1
ATOM 845 O O . LYS A 1 101 ? 15.904 -0.618 -0.051 1.00 92.56 101 LYS A O 1
ATOM 850 N N . TRP A 1 102 ? 14.419 -1.895 -1.115 1.00 94.62 102 TRP A N 1
ATOM 851 C CA . TRP A 1 102 ? 13.285 -1.443 -0.312 1.00 94.62 102 TRP A CA 1
ATOM 852 C C . TRP A 1 102 ? 13.065 -2.423 0.830 1.00 94.62 102 TRP A C 1
ATOM 854 O O . TRP A 1 102 ? 12.673 -3.569 0.594 1.00 94.62 102 TRP A O 1
ATOM 864 N N . LEU A 1 103 ? 13.314 -1.976 2.057 1.00 93.38 103 LEU A N 1
ATOM 865 C CA . LEU A 1 103 ? 13.174 -2.779 3.267 1.00 93.38 103 LEU A CA 1
ATOM 866 C C . LEU A 1 103 ? 11.978 -2.299 4.090 1.00 93.38 103 LEU A C 1
ATOM 868 O O . LEU A 1 103 ? 11.715 -1.098 4.114 1.00 93.38 103 LEU A O 1
ATOM 872 N N . PRO A 1 104 ? 11.257 -3.196 4.777 1.00 89.88 104 PRO A N 1
ATOM 873 C CA . PRO A 1 104 ? 10.221 -2.787 5.717 1.00 89.88 104 PRO A CA 1
ATOM 874 C C . PRO A 1 104 ? 10.761 -1.830 6.798 1.00 89.88 104 PRO A C 1
ATOM 876 O O . PRO A 1 104 ? 11.882 -1.999 7.270 1.00 89.88 104 PRO A O 1
ATOM 879 N N . GLU A 1 105 ? 9.963 -0.840 7.204 1.00 85.56 105 GLU A N 1
ATOM 880 C CA . GLU A 1 105 ? 10.340 0.205 8.183 1.00 85.56 105 GLU A CA 1
ATOM 881 C C . GLU A 1 105 ? 10.230 -0.250 9.664 1.00 85.56 105 GLU A C 1
ATOM 883 O O . GLU A 1 105 ? 9.986 0.579 10.534 1.00 85.56 105 GLU A O 1
ATOM 888 N N . PHE A 1 106 ? 10.327 -1.550 9.984 1.00 68.12 106 PHE A N 1
ATOM 889 C CA . PHE A 1 106 ? 10.100 -2.040 11.363 1.00 68.12 106 PHE A CA 1
ATOM 890 C C . PHE A 1 106 ? 11.328 -1.922 12.262 1.00 68.12 106 PHE A C 1
ATOM 892 O O . PHE A 1 106 ? 12.419 -2.354 11.827 1.00 68.12 106 PHE A O 1
#

pLDDT: mean 95.07, std 4.51, range [68.12, 98.81]

Sequence (106 aa):
MFRIRKVNKKNIAEEIKPGDIVQHFKRTDDMQANEYLYRIIAEAKHTETNEYMVVYQAMYGDFQTYARPMAMFLSPVDKDKYPDAKQEFRFEKCQFSNDGKWLPEF

Nearest PDB structures (foldseek):
  6aca-assembly1_A  TM=5.554E-01  e=1.189E-01  Mycobacterium tuberculosis H37Rv
  6x50-assembly1_A  TM=5.784E-01  e=1.101E+00  Escherichia coli
  8jvz-assembly2_B  TM=4.894E-01  e=1.625E+00  synthetic construct

Radius of gyration: 14.08 Å; Cα contacts (8 Å, |Δi|>4): 196; chains: 1; bounding box: 44×28×41 Å

Solvent-accessible surface area (backbone atoms only — not comparable to full-atom values): 6158 Å² total; per-residue (Å²): 92,76,48,80,45,81,53,97,93,38,81,41,83,45,79,52,52,65,72,41,37,29,36,34,52,81,45,66,91,58,47,85,55,42,63,53,28,29,36,34,64,40,81,45,67,40,86,91,76,66,45,51,26,38,31,31,26,38,61,38,91,88,46,54,73,48,75,43,52,36,71,74,47,72,28,62,48,60,47,90,84,39,70,81,48,85,49,65,32,34,48,42,54,38,39,80,44,97,89,78,30,63,40,73,71,124

Secondary structure (DSSP, 8-state):
-EEEEEETTEEEEEE--TT-EEEETT--S-TT--TTEEEEEEEEE-TTT--EEEEEEESSTT--EEEEEHHHHSSBP-TTT-TT---SBSEEEEEE-TTS-EEE--

Foldseek 3Di:
DWDWDADPNDTDIDDDAAQFKKAFLPDDPPQVDLPRIKGWHHWDADPPPRFIWTWIWRPDDPRDIDIDGPCQQAAAPPCVVVVPRPDRRRIATWDQDPVGGTHGPD